Protein AF-A0A0B2PT60-F1 (afdb_monomer_lite)

Organism: Glycine soja (NCBI:txid3848)

Structure (mmCIF, N/CA/C/O backbone):
data_AF-A0A0B2PT60-F1
#
_entry.id   AF-A0A0B2PT60-F1
#
loop_
_atom_site.group_PDB
_atom_site.id
_atom_site.type_symbol
_atom_site.label_atom_id
_atom_site.label_alt_id
_atom_site.label_comp_id
_atom_site.label_asym_id
_atom_site.label_entity_id
_atom_site.label_seq_id
_atom_site.pdbx_PDB_ins_code
_atom_site.Cartn_x
_atom_site.Cartn_y
_atom_site.Cartn_z
_atom_site.occupancy
_atom_site.B_iso_or_equiv
_atom_site.auth_seq_id
_atom_site.auth_comp_id
_atom_site.auth_asym_id
_atom_site.auth_atom_id
_atom_site.pdbx_PDB_model_num
ATOM 1 N N . MET A 1 1 ? -67.348 -20.937 -20.415 1.00 38.91 1 MET A N 1
ATOM 2 C CA . MET A 1 1 ? -67.918 -20.576 -21.733 1.00 38.91 1 MET A CA 1
ATOM 3 C C . MET A 1 1 ? -67.136 -19.355 -22.200 1.00 38.91 1 MET A C 1
ATOM 5 O O . MET A 1 1 ? -67.274 -18.324 -21.567 1.00 38.91 1 MET A O 1
ATOM 9 N N . GLY A 1 2 ? -66.040 -19.505 -22.945 1.00 41.72 2 GLY A N 1
ATOM 10 C CA . GLY A 1 2 ? -65.962 -19.656 -24.413 1.00 41.72 2 GLY A CA 1
ATOM 11 C C . GLY A 1 2 ? -65.239 -18.398 -24.939 1.00 41.72 2 GLY A C 1
ATOM 12 O O . GLY A 1 2 ? -65.738 -17.307 -24.708 1.00 41.72 2 GLY A O 1
ATOM 13 N N . SER A 1 3 ? -63.937 -18.457 -25.264 1.00 42.53 3 SER A N 1
ATOM 14 C CA . SER A 1 3 ? -63.358 -18.519 -26.632 1.00 42.53 3 SER A CA 1
ATOM 15 C C . SER A 1 3 ? -63.996 -17.508 -27.604 1.00 42.53 3 SER A C 1
ATOM 17 O O . SER A 1 3 ? -65.210 -17.479 -27.715 1.00 42.53 3 SER A O 1
ATOM 19 N N . ALA A 1 4 ? -63.299 -16.715 -28.410 1.00 42.34 4 ALA A N 1
ATOM 20 C CA . ALA A 1 4 ? -62.048 -16.964 -29.103 1.00 42.34 4 ALA A CA 1
ATOM 21 C C . ALA A 1 4 ? -61.559 -15.642 -29.723 1.00 42.34 4 ALA A C 1
ATOM 23 O O . ALA A 1 4 ? -62.363 -14.874 -30.245 1.00 42.34 4 ALA A O 1
ATOM 24 N N . GLY A 1 5 ? -60.251 -15.410 -29.729 1.00 42.88 5 GLY A N 1
ATOM 25 C CA . GLY A 1 5 ? -59.611 -14.570 -30.740 1.00 42.88 5 GLY A CA 1
ATOM 26 C C . GLY A 1 5 ? -58.595 -15.447 -31.459 1.00 42.88 5 GLY A C 1
ATOM 27 O O . GLY A 1 5 ? -57.657 -15.920 -30.821 1.00 42.88 5 GLY A O 1
ATOM 28 N N . PRO A 1 6 ? -58.860 -15.814 -32.717 1.00 53.47 6 PRO A N 1
ATOM 29 C CA . PRO A 1 6 ? -57.960 -15.392 -33.795 1.00 53.47 6 PRO A CA 1
ATOM 30 C C . PRO A 1 6 ? -58.779 -15.079 -35.062 1.00 53.47 6 PRO A C 1
ATOM 32 O O . PRO A 1 6 ? -59.815 -15.714 -35.269 1.00 53.47 6 PRO A O 1
ATOM 35 N N . PRO A 1 7 ? -58.381 -14.136 -35.936 1.00 47.06 7 PRO A N 1
ATOM 36 C CA . PRO A 1 7 ? -57.357 -14.489 -36.929 1.00 47.06 7 PRO A CA 1
ATOM 37 C C . PRO A 1 7 ? -56.607 -13.291 -37.560 1.00 47.06 7 PRO A C 1
ATOM 39 O O . PRO A 1 7 ? -57.037 -12.148 -37.483 1.00 47.06 7 PRO A O 1
ATOM 42 N N . GLY A 1 8 ? -55.545 -13.587 -38.310 1.00 37.28 8 GLY A N 1
ATOM 43 C CA . GLY A 1 8 ? -55.220 -12.792 -39.501 1.00 37.28 8 GLY A CA 1
ATOM 44 C C . GLY A 1 8 ? -54.062 -11.816 -39.347 1.00 37.28 8 GLY A C 1
ATOM 45 O O . GLY A 1 8 ? -54.230 -10.665 -38.964 1.00 37.28 8 GLY A O 1
ATOM 46 N N . TYR A 1 9 ? -52.888 -12.309 -39.715 1.00 41.12 9 TYR A N 1
ATOM 47 C CA . TYR A 1 9 ? -51.691 -11.543 -40.024 1.00 41.12 9 TYR A CA 1
ATOM 48 C C . TYR A 1 9 ? -51.699 -11.166 -41.526 1.00 41.12 9 TYR A C 1
ATOM 50 O O . TYR A 1 9 ? -52.127 -11.989 -42.336 1.00 41.12 9 TYR A O 1
ATOM 58 N N . GLU A 1 10 ? -51.142 -9.980 -41.830 1.00 41.81 10 GLU A N 1
ATOM 59 C CA . GLU A 1 10 ? -50.618 -9.456 -43.123 1.00 41.81 10 GLU A CA 1
ATOM 60 C C . GLU A 1 10 ? -51.589 -8.861 -44.164 1.00 41.81 10 GLU A C 1
ATOM 62 O O . GLU A 1 10 ? -52.747 -9.264 -44.240 1.00 41.81 10 GLU A O 1
ATOM 67 N N . PRO A 1 11 ? -51.080 -8.034 -45.104 1.00 50.12 11 PRO A N 1
ATOM 68 C CA . PRO A 1 11 ? -50.137 -6.912 -44.952 1.00 50.12 11 PRO A CA 1
ATOM 69 C C . PRO A 1 11 ? -50.635 -5.682 -45.741 1.00 50.12 11 PRO A C 1
ATOM 71 O O . PRO A 1 11 ? -51.257 -5.845 -46.780 1.00 50.12 11 PRO A O 1
ATOM 74 N N . ASP A 1 12 ? -50.294 -4.452 -45.345 1.00 38.53 12 ASP A N 1
ATOM 75 C CA . ASP A 1 12 ? -50.391 -3.338 -46.298 1.00 38.53 12 ASP A CA 1
ATOM 76 C C . ASP A 1 12 ? -49.221 -2.365 -46.175 1.00 38.53 12 ASP A C 1
ATOM 78 O O . ASP A 1 12 ? -48.864 -1.856 -45.108 1.00 38.53 12 ASP A O 1
ATOM 82 N N . ALA A 1 13 ? -48.597 -2.180 -47.333 1.00 48.56 13 ALA A N 1
ATOM 83 C CA . ALA A 1 13 ? -47.597 -1.186 -47.638 1.00 48.56 13 ALA A CA 1
ATOM 84 C C . ALA A 1 13 ? -48.156 0.225 -47.397 1.00 48.56 13 ALA A C 1
ATOM 86 O O . ALA A 1 13 ? -49.296 0.497 -47.738 1.00 48.56 13 ALA A O 1
ATOM 87 N N . ASP A 1 14 ? -47.351 1.133 -46.842 1.00 42.09 14 ASP A N 1
ATOM 88 C CA . ASP A 1 14 ? -46.836 2.266 -47.620 1.00 42.09 14 ASP A CA 1
ATOM 89 C C . ASP A 1 14 ? -45.913 3.177 -46.781 1.00 42.09 14 ASP A C 1
ATOM 91 O O . ASP A 1 14 ? -46.245 3.720 -45.731 1.00 42.09 14 ASP A O 1
ATOM 95 N N . SER A 1 15 ? -44.683 3.288 -47.267 1.00 44.16 15 SER A N 1
ATOM 96 C CA . SER A 1 15 ? -43.904 4.512 -47.464 1.00 44.16 15 SER A CA 1
ATOM 97 C C . SER A 1 15 ? -44.178 5.778 -46.619 1.00 44.16 15 SER A C 1
ATOM 99 O O . SER A 1 15 ? -45.011 6.588 -46.990 1.00 44.16 15 SER A O 1
ATOM 101 N N . LYS A 1 16 ? -43.238 6.064 -45.689 1.00 46.44 16 LYS A N 1
ATOM 102 C CA . LYS A 1 16 ? -42.505 7.359 -45.475 1.00 46.44 16 LYS A CA 1
ATOM 103 C C . LYS A 1 16 ? -43.329 8.655 -45.175 1.00 46.44 16 LYS A C 1
ATOM 105 O O . LYS A 1 16 ? -44.516 8.698 -45.421 1.00 46.44 16 LYS A O 1
ATOM 110 N N . PRO A 1 17 ? -42.728 9.772 -44.677 1.00 46.94 17 PRO A N 1
ATOM 111 C CA . PRO A 1 17 ? -41.302 10.082 -44.528 1.00 46.94 17 PRO A CA 1
ATOM 112 C C . PRO A 1 17 ? -40.882 10.554 -43.119 1.00 46.94 17 PRO A C 1
ATOM 114 O O . PRO A 1 17 ? -41.473 11.449 -42.522 1.00 46.94 17 PRO A O 1
ATOM 117 N N . LYS A 1 18 ? -39.751 10.036 -42.624 1.00 44.50 18 LYS A N 1
ATOM 118 C CA . LYS A 1 18 ? -39.046 10.649 -41.488 1.00 44.50 18 LYS A CA 1
ATOM 119 C C . LYS A 1 18 ? -38.280 11.899 -41.935 1.00 44.50 18 LYS A C 1
ATOM 121 O O . LYS A 1 18 ? -37.662 11.948 -42.999 1.00 44.50 18 LYS A O 1
ATOM 126 N N . THR A 1 19 ? -38.373 12.904 -41.079 1.00 57.59 19 THR A N 1
ATOM 127 C CA . THR A 1 19 ? -37.964 14.301 -41.206 1.00 57.59 19 THR A CA 1
ATOM 128 C C . THR A 1 19 ? -36.455 14.499 -41.394 1.00 57.59 19 THR A C 1
ATOM 130 O O . THR A 1 19 ? -35.610 13.837 -40.796 1.00 57.59 19 THR A O 1
ATOM 133 N N . LYS A 1 20 ? -36.131 15.467 -42.257 1.00 55.78 20 LYS A N 1
ATOM 134 C CA . LYS A 1 20 ? -34.831 15.760 -42.890 1.00 55.78 20 LYS A CA 1
ATOM 135 C C . LYS A 1 20 ? -33.725 16.349 -41.982 1.00 55.78 20 LYS A C 1
ATOM 137 O O . LYS A 1 20 ? -32.756 16.884 -42.515 1.00 55.78 20 LYS A O 1
ATOM 142 N N . SER A 1 21 ? -33.802 16.263 -40.653 1.00 51.31 21 SER A N 1
ATOM 143 C CA . SER A 1 21 ? -32.924 17.073 -39.775 1.00 51.31 21 SER A CA 1
ATOM 144 C C . SER A 1 21 ? -31.769 16.343 -39.077 1.00 51.31 21 SER A C 1
ATOM 146 O O . SER A 1 21 ? -30.946 17.007 -38.460 1.00 51.31 21 SER A O 1
ATOM 148 N N . VAL A 1 22 ? -31.622 15.019 -39.221 1.00 55.47 22 VAL A N 1
ATOM 149 C CA . VAL A 1 22 ? -30.525 14.254 -38.563 1.00 55.47 22 VAL A CA 1
ATOM 150 C C . VAL A 1 22 ? -29.600 13.554 -39.575 1.00 55.47 22 VAL A C 1
ATOM 152 O O . VAL A 1 22 ? -28.846 12.650 -39.253 1.00 55.47 22 VAL A O 1
ATOM 155 N N . LYS A 1 23 ? -29.609 14.003 -40.838 1.00 56.19 23 LYS A N 1
ATOM 156 C CA . LYS A 1 23 ? -28.720 13.500 -41.905 1.00 56.19 23 LYS A CA 1
ATOM 157 C C . LYS A 1 23 ? -28.044 14.644 -42.670 1.00 56.19 23 LYS A C 1
ATOM 159 O O . LYS A 1 23 ? -28.045 14.674 -43.898 1.00 56.19 23 LYS A O 1
ATOM 164 N N . ARG A 1 24 ? -27.541 15.657 -41.949 1.00 53.47 24 ARG A N 1
ATOM 165 C CA . ARG A 1 24 ? -26.897 16.845 -42.556 1.00 53.47 24 ARG A CA 1
ATOM 166 C C . ARG A 1 24 ? -25.690 17.415 -41.789 1.00 53.47 24 ARG A C 1
ATOM 168 O O . ARG A 1 24 ? -25.143 18.421 -42.226 1.00 53.47 24 ARG A O 1
ATOM 175 N N . ASN A 1 25 ? -25.220 16.808 -40.699 1.00 54.56 25 ASN A N 1
ATOM 176 C CA . ASN A 1 25 ? -24.038 17.313 -39.977 1.00 54.56 25 ASN A CA 1
ATOM 177 C C . ASN A 1 25 ? -22.740 16.526 -40.247 1.00 54.56 25 ASN A C 1
ATOM 179 O O . ASN A 1 25 ? -21.668 17.085 -40.040 1.00 54.56 25 ASN A O 1
ATOM 183 N N . GLU A 1 26 ? -22.796 15.320 -40.819 1.00 53.44 26 GLU A N 1
ATOM 184 C CA . GLU A 1 26 ? -21.572 14.604 -41.222 1.00 53.44 26 GLU A CA 1
ATOM 185 C C . GLU A 1 26 ? -20.916 15.183 -42.487 1.00 53.44 26 GLU A C 1
ATOM 187 O O . GLU A 1 26 ? -19.696 15.201 -42.614 1.00 53.44 26 GLU A O 1
ATOM 192 N N . ARG A 1 27 ? -21.684 15.791 -43.400 1.00 55.16 27 ARG A N 1
ATOM 193 C CA . ARG A 1 27 ? -21.164 16.280 -44.694 1.00 55.16 27 ARG A CA 1
ATOM 194 C C . ARG A 1 27 ? -20.606 17.712 -44.670 1.00 55.16 27 ARG A C 1
ATOM 196 O O . ARG A 1 27 ? -20.673 18.414 -45.679 1.00 55.16 27 ARG A O 1
ATOM 203 N N . LYS A 1 28 ? -20.101 18.185 -43.522 1.00 54.75 28 LYS A N 1
ATOM 204 C CA . LYS A 1 28 ? -19.485 19.526 -43.391 1.00 54.75 28 LYS A CA 1
ATOM 205 C C . LYS A 1 28 ? -18.122 19.540 -42.686 1.00 54.75 28 LYS A C 1
ATOM 207 O O . LYS A 1 28 ? -17.489 20.591 -42.661 1.00 54.75 28 LYS A O 1
ATOM 212 N N . LYS A 1 29 ? -17.637 18.406 -42.166 1.00 50.22 29 LYS A N 1
ATOM 213 C CA . LYS A 1 29 ? -16.322 18.345 -41.501 1.00 50.22 29 LYS A CA 1
ATOM 214 C C . LYS A 1 29 ? -15.167 17.981 -42.443 1.00 50.22 29 LYS A C 1
ATOM 216 O O . LYS A 1 29 ? -14.037 18.356 -42.165 1.00 50.22 29 LYS A O 1
ATOM 221 N N . GLU A 1 30 ? -15.447 17.386 -43.601 1.00 52.69 30 GLU A N 1
ATOM 222 C CA . GLU A 1 30 ? -14.387 16.943 -44.524 1.00 52.69 30 GLU A CA 1
ATOM 223 C C . GLU A 1 30 ? -13.894 18.032 -45.496 1.00 52.69 30 GLU A C 1
ATOM 225 O O . GLU A 1 30 ? -12.781 17.972 -46.000 1.00 52.69 30 GLU A O 1
ATOM 230 N N . LYS A 1 31 ? -14.667 19.106 -45.721 1.00 49.59 31 LYS A N 1
ATOM 231 C CA . LYS A 1 31 ? -14.329 20.126 -46.737 1.00 49.59 31 LYS A CA 1
ATOM 232 C C . LYS A 1 31 ? -13.418 21.267 -46.250 1.00 49.59 31 LYS A C 1
ATOM 234 O O . LYS A 1 31 ? -13.237 22.242 -46.971 1.00 49.59 31 LYS A O 1
ATOM 239 N N . ARG A 1 32 ? -12.866 21.182 -45.031 1.00 48.22 32 ARG A N 1
ATOM 240 C CA . ARG A 1 32 ? -11.885 22.161 -44.511 1.00 48.22 32 ARG A CA 1
ATOM 241 C C . ARG A 1 32 ? -10.436 21.686 -44.585 1.00 48.22 32 ARG A C 1
ATOM 243 O O . ARG A 1 32 ? -9.551 22.527 -44.521 1.00 48.22 32 ARG A O 1
ATOM 250 N N . ILE A 1 33 ? -10.198 20.388 -44.772 1.00 46.53 33 ILE A N 1
ATOM 251 C CA . ILE A 1 33 ? -8.835 19.846 -44.836 1.00 46.53 33 ILE A CA 1
ATOM 252 C C . ILE A 1 33 ? -8.246 20.006 -46.251 1.00 46.53 33 ILE A C 1
ATOM 254 O O . ILE A 1 33 ? -7.055 20.251 -46.380 1.00 46.53 33 ILE A O 1
ATOM 258 N N . GLN A 1 34 ? -9.069 20.020 -47.309 1.00 51.53 34 GLN A N 1
ATOM 259 C CA . GLN A 1 34 ? -8.578 20.266 -48.678 1.00 51.53 34 GLN A CA 1
ATOM 260 C C . GLN A 1 34 ? -8.294 21.743 -49.019 1.00 51.53 34 GLN A C 1
ATOM 262 O O . GLN A 1 34 ? -7.561 22.005 -49.962 1.00 51.53 34 GLN A O 1
ATOM 267 N N . ALA A 1 35 ? -8.842 22.720 -48.286 1.00 47.31 35 ALA A N 1
ATOM 268 C CA . ALA A 1 35 ? -8.677 24.143 -48.629 1.00 47.31 35 ALA A CA 1
ATOM 269 C C . ALA A 1 35 ? -7.395 24.784 -48.058 1.00 47.31 35 ALA A C 1
ATOM 271 O O . ALA A 1 35 ? -7.036 25.887 -48.461 1.00 47.31 35 ALA A O 1
ATOM 272 N N . ALA A 1 36 ? -6.700 24.106 -47.138 1.00 46.66 36 ALA A N 1
ATOM 273 C CA . ALA A 1 36 ? -5.393 24.542 -46.639 1.00 46.66 36 ALA A CA 1
ATOM 274 C C . ALA A 1 36 ? -4.227 24.097 -47.546 1.00 46.66 36 ALA A C 1
ATOM 276 O O . ALA A 1 36 ? -3.092 24.475 -47.288 1.00 46.66 36 ALA A O 1
ATOM 277 N N . LEU A 1 37 ? -4.503 23.320 -48.605 1.00 48.38 37 LEU A N 1
ATOM 278 C CA . LEU A 1 37 ? -3.488 22.763 -49.507 1.00 48.38 37 LEU A CA 1
ATOM 279 C C . LEU A 1 37 ? -3.306 23.564 -50.817 1.00 48.38 37 LEU A C 1
ATOM 281 O O . LEU A 1 37 ? -2.433 23.231 -51.605 1.00 48.38 37 LEU A O 1
ATOM 285 N N . GLU A 1 38 ? -4.098 24.616 -51.071 1.00 48.56 38 GLU A N 1
ATOM 286 C CA . GLU A 1 38 ? -4.036 25.371 -52.345 1.00 48.56 38 GLU A CA 1
ATOM 287 C C . GLU A 1 38 ? -3.679 26.863 -52.223 1.00 48.56 38 GLU A C 1
ATOM 289 O O . GLU A 1 38 ? -3.538 27.541 -53.239 1.00 48.56 38 GLU A O 1
ATOM 294 N N . LYS A 1 39 ? -3.460 27.401 -51.017 1.00 46.00 39 LYS A N 1
ATOM 295 C CA . LYS A 1 39 ? -2.881 28.747 -50.852 1.00 46.00 39 LYS A CA 1
ATOM 296 C C . LYS A 1 39 ? -1.408 28.661 -50.479 1.00 46.00 39 LYS A C 1
ATOM 298 O O . LYS A 1 39 ? -1.064 28.917 -49.339 1.00 46.00 39 LYS A O 1
ATOM 303 N N . GLU A 1 40 ? -0.588 28.291 -51.454 1.00 42.81 40 GLU A N 1
ATOM 304 C CA . GLU A 1 40 ? 0.725 28.904 -51.715 1.00 42.81 40 GLU A CA 1
ATOM 305 C C . GLU A 1 40 ? 1.289 28.326 -53.021 1.00 42.81 40 GLU A C 1
ATOM 307 O O . GLU A 1 40 ? 2.297 27.631 -53.081 1.00 42.81 40 GLU A O 1
ATOM 312 N N . LYS A 1 41 ? 0.583 28.611 -54.118 1.00 42.16 41 LYS A N 1
ATOM 313 C CA . LYS A 1 41 ? 1.202 28.695 -55.438 1.00 42.16 41 LYS A CA 1
ATOM 314 C C . LYS A 1 41 ? 1.276 30.179 -55.792 1.00 42.16 41 LYS A C 1
ATOM 316 O O . LYS A 1 41 ? 0.239 30.838 -55.737 1.00 42.16 41 LYS A O 1
ATOM 321 N N . ASN A 1 42 ? 2.459 30.614 -56.256 1.00 28.95 42 ASN A N 1
ATOM 322 C CA . ASN A 1 42 ? 2.762 31.878 -56.966 1.00 28.95 42 ASN A CA 1
ATOM 323 C C . ASN A 1 42 ? 3.071 33.073 -56.027 1.00 28.95 42 ASN A C 1
ATOM 325 O O . ASN A 1 42 ? 2.198 33.463 -55.266 1.00 28.95 42 ASN A O 1
ATOM 329 N N . VAL A 1 43 ? 4.243 33.725 -55.965 1.00 32.41 43 VAL A N 1
ATOM 330 C CA . VAL A 1 43 ? 5.430 33.968 -56.829 1.00 32.41 43 VAL A CA 1
ATOM 331 C C . VAL A 1 43 ? 6.570 34.319 -55.842 1.00 32.41 43 VAL A C 1
ATOM 333 O O . VAL A 1 43 ? 6.306 35.021 -54.874 1.00 32.41 43 VAL A O 1
ATOM 336 N N . SER A 1 44 ? 7.799 33.810 -55.931 1.00 31.81 44 SER A N 1
ATOM 337 C CA . SER A 1 44 ? 8.776 34.129 -56.976 1.00 31.81 44 SER A CA 1
ATOM 338 C C . SER A 1 44 ? 9.898 33.089 -57.058 1.00 31.81 44 SER A C 1
ATOM 340 O O . SER A 1 44 ? 10.568 32.808 -56.065 1.00 31.81 44 SER A O 1
ATOM 342 N N . GLU A 1 45 ? 10.139 32.594 -58.271 1.00 42.22 45 GLU A N 1
ATOM 343 C CA . GLU A 1 45 ? 11.447 32.101 -58.698 1.00 42.22 45 GLU A CA 1
ATOM 344 C C . GLU A 1 45 ? 12.493 33.210 -58.526 1.00 42.22 45 GLU A C 1
ATOM 346 O O . GLU A 1 45 ? 12.327 34.298 -59.075 1.00 42.22 45 GLU A O 1
ATOM 351 N N . VAL A 1 46 ? 13.579 32.915 -57.812 1.00 34.62 46 VAL A N 1
ATOM 352 C CA . VAL A 1 46 ? 14.929 33.218 -58.296 1.00 34.62 46 VAL A CA 1
ATOM 353 C C . VAL A 1 46 ? 15.777 31.981 -58.019 1.00 34.62 46 VAL A C 1
ATOM 355 O O . VAL A 1 46 ? 15.749 3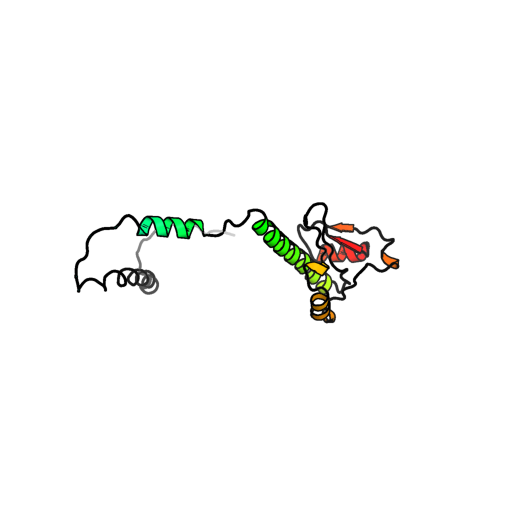1.407 -56.934 1.00 34.62 46 VAL A O 1
ATOM 358 N N . GLU A 1 47 ? 16.433 31.560 -59.084 1.00 39.03 47 GLU A N 1
ATOM 359 C CA . GLU A 1 47 ? 17.264 30.383 -59.277 1.00 39.03 47 GLU A CA 1
ATOM 360 C C . GLU A 1 47 ? 18.343 30.211 -58.195 1.00 39.03 47 GLU A C 1
ATOM 362 O O . GLU A 1 47 ? 18.990 31.186 -57.829 1.00 39.03 47 GLU A O 1
ATOM 367 N N . ASP A 1 48 ? 18.601 28.976 -57.750 1.00 31.39 48 ASP A N 1
ATOM 368 C CA . ASP A 1 48 ? 19.965 28.439 -57.821 1.00 31.39 48 ASP A CA 1
ATOM 369 C C . ASP A 1 48 ? 19.985 26.905 -57.723 1.00 31.39 48 ASP A C 1
ATOM 371 O O . ASP A 1 48 ? 19.227 26.239 -57.017 1.00 31.39 48 ASP A O 1
ATOM 375 N N . SER A 1 49 ? 20.876 26.378 -58.533 1.00 40.09 49 SER A N 1
ATOM 376 C CA . SER A 1 49 ? 21.153 25.009 -58.895 1.00 40.09 49 SER A CA 1
ATOM 377 C C . SER A 1 49 ? 21.662 24.108 -57.753 1.00 40.09 49 SER A C 1
ATOM 379 O O . SER A 1 49 ? 22.565 24.441 -57.000 1.00 40.09 49 SER A O 1
ATOM 381 N N . GLY A 1 50 ? 21.132 22.879 -57.707 1.00 45.69 50 GLY A N 1
ATOM 382 C CA . GLY A 1 50 ? 21.903 21.678 -57.359 1.00 45.69 50 GLY A CA 1
ATOM 383 C C . GLY A 1 50 ? 22.249 21.405 -55.888 1.00 45.69 50 GLY A C 1
ATOM 384 O O . GLY A 1 50 ? 23.393 21.582 -55.489 1.00 45.69 50 GLY A O 1
ATOM 385 N N . LYS A 1 51 ? 21.326 20.780 -55.134 1.00 45.66 51 LYS A N 1
ATOM 386 C CA . LYS A 1 51 ? 21.617 19.630 -54.232 1.00 45.66 51 LYS A CA 1
ATOM 387 C C . LYS A 1 51 ? 20.348 19.123 -53.534 1.00 45.66 51 LYS A C 1
ATOM 389 O O . LYS A 1 51 ? 20.064 19.458 -52.388 1.00 45.66 51 LYS A O 1
ATOM 394 N N . GLN A 1 52 ? 19.589 18.262 -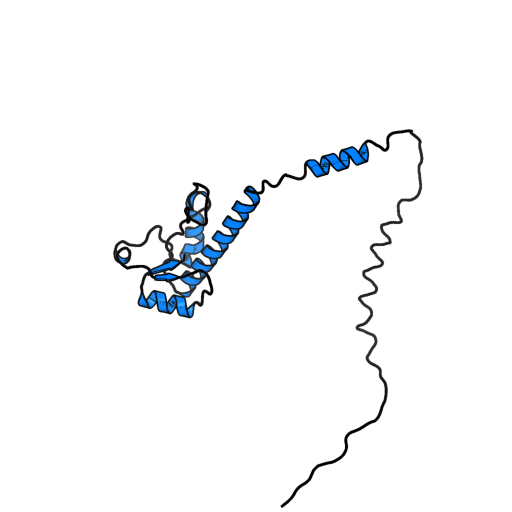54.210 1.00 46.12 52 GLN A N 1
ATOM 395 C CA . GLN A 1 52 ? 18.416 17.599 -53.618 1.00 46.12 52 GLN A CA 1
ATOM 396 C C . GLN A 1 52 ? 18.748 16.340 -52.792 1.00 46.12 52 GLN A C 1
ATOM 398 O O . GLN A 1 52 ? 17.872 15.815 -52.117 1.00 46.12 52 GLN A O 1
ATOM 403 N N . GLU A 1 53 ? 20.005 15.885 -52.752 1.00 47.69 53 GLU A N 1
ATOM 404 C CA . GLU A 1 53 ? 20.393 14.682 -51.988 1.00 47.69 53 GLU A CA 1
ATOM 405 C C . GLU A 1 53 ? 20.643 14.923 -50.487 1.00 47.69 53 GLU A C 1
ATOM 407 O O . GLU A 1 53 ? 20.713 13.975 -49.708 1.00 47.69 53 GLU A O 1
ATOM 412 N N . SER A 1 54 ? 20.760 16.178 -50.037 1.00 56.28 54 SER A N 1
ATOM 413 C CA . SER A 1 54 ? 21.191 16.474 -48.660 1.00 56.28 54 SER A CA 1
ATOM 414 C C . SER A 1 54 ? 20.045 16.569 -47.643 1.00 56.28 54 SER A C 1
ATOM 416 O O . SER A 1 54 ? 20.264 16.312 -46.461 1.00 56.28 54 SER A O 1
ATOM 418 N N . LEU A 1 55 ? 18.827 16.934 -48.055 1.00 50.81 55 LEU A N 1
ATOM 419 C CA . LEU A 1 55 ? 17.711 17.178 -47.123 1.00 50.81 55 LEU A CA 1
ATOM 420 C C . LEU A 1 55 ? 16.994 15.888 -46.690 1.00 50.81 55 LEU A C 1
ATOM 422 O O . LEU A 1 55 ? 16.629 15.747 -45.523 1.00 50.81 55 LEU A O 1
A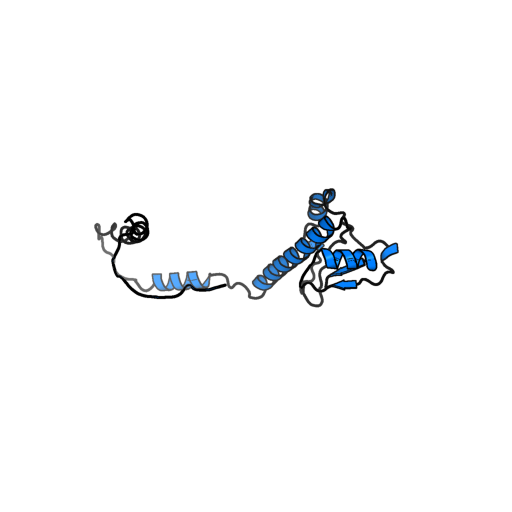TOM 426 N N . GLU A 1 56 ? 16.898 14.894 -47.572 1.00 51.88 56 GLU A N 1
ATOM 427 C CA . GLU A 1 56 ? 16.406 13.544 -47.240 1.00 51.88 56 GLU A CA 1
ATOM 428 C C . GLU A 1 56 ? 17.357 12.829 -46.257 1.00 51.88 56 GLU A C 1
ATOM 430 O O . GLU A 1 56 ? 16.928 12.180 -45.297 1.00 51.88 56 GLU A O 1
ATOM 435 N N . ALA A 1 57 ? 18.671 13.028 -46.428 1.00 57.41 57 ALA A N 1
ATOM 436 C CA . ALA A 1 57 ? 19.704 12.472 -45.555 1.00 57.41 57 ALA A CA 1
ATOM 437 C C . ALA A 1 57 ? 19.720 13.111 -44.152 1.00 57.41 57 ALA A C 1
ATOM 439 O O . ALA A 1 57 ? 20.009 12.428 -43.166 1.00 57.41 57 ALA A O 1
ATOM 440 N N . LEU A 1 58 ? 19.392 14.402 -44.037 1.00 55.94 58 LEU A N 1
ATOM 441 C CA . LEU A 1 58 ? 19.247 15.091 -42.748 1.00 55.94 58 LEU A CA 1
ATOM 442 C C . LEU A 1 58 ? 17.954 14.682 -42.030 1.00 55.94 58 LEU A C 1
ATOM 444 O O . LEU A 1 58 ? 17.966 14.462 -40.821 1.00 55.94 58 LEU A O 1
ATOM 448 N N . THR A 1 59 ? 16.866 14.462 -42.770 1.00 56.22 59 THR A N 1
ATOM 449 C CA . THR A 1 59 ? 15.597 13.970 -42.204 1.00 56.22 59 THR A CA 1
ATOM 450 C C . THR A 1 59 ? 15.736 12.530 -41.683 1.00 56.22 59 THR A C 1
ATOM 452 O O . THR A 1 59 ? 15.275 12.208 -40.586 1.00 56.22 59 THR A O 1
ATOM 455 N N . SER A 1 60 ? 16.493 11.680 -42.390 1.00 58.16 60 SER A N 1
ATOM 456 C CA . SER A 1 60 ? 16.890 10.346 -41.905 1.00 58.16 60 SER A CA 1
ATOM 457 C C . SER A 1 60 ? 17.825 10.373 -40.688 1.00 58.16 60 SER A C 1
ATOM 459 O O . SER A 1 60 ? 17.870 9.403 -39.931 1.00 58.16 60 SER A O 1
ATOM 461 N N . GLN A 1 61 ? 18.580 11.455 -40.477 1.00 57.66 61 GLN A N 1
ATOM 462 C CA . GLN A 1 61 ? 19.416 11.626 -39.283 1.00 57.66 61 GLN A CA 1
ATOM 463 C C . GLN A 1 61 ? 18.602 12.082 -38.068 1.00 57.66 61 GLN A C 1
ATOM 465 O O . GLN A 1 61 ? 18.834 11.575 -36.972 1.00 57.66 61 GLN A O 1
ATOM 470 N N . VAL A 1 62 ? 17.597 12.945 -38.249 1.00 57.34 62 VAL A N 1
ATOM 471 C CA . VAL A 1 62 ? 16.708 13.389 -37.159 1.00 57.34 62 VAL A CA 1
ATOM 472 C C . VAL A 1 62 ? 15.872 12.229 -36.605 1.00 57.34 62 VAL A C 1
ATOM 474 O O . VAL A 1 62 ? 15.751 12.094 -35.390 1.00 57.34 62 VAL A O 1
ATOM 477 N N . ASN A 1 63 ? 15.407 11.309 -37.456 1.00 57.81 63 ASN A N 1
ATOM 478 C CA . ASN A 1 63 ? 14.731 10.086 -36.998 1.00 57.81 63 ASN A CA 1
ATOM 479 C C . ASN A 1 63 ? 15.660 9.100 -36.274 1.00 57.81 63 ASN A C 1
ATOM 481 O O . ASN A 1 63 ? 15.188 8.263 -35.513 1.00 57.81 63 ASN A O 1
ATOM 485 N N . ARG A 1 64 ? 16.978 9.198 -36.475 1.00 50.94 64 ARG A N 1
ATOM 486 C CA . ARG A 1 64 ? 17.970 8.371 -35.771 1.00 50.94 64 ARG A CA 1
ATOM 487 C C . ARG A 1 64 ? 18.330 8.918 -34.383 1.00 50.94 64 ARG A C 1
ATOM 489 O O . ARG A 1 64 ? 18.918 8.196 -33.587 1.00 50.94 64 ARG A O 1
ATOM 496 N N . LEU A 1 65 ? 17.966 10.175 -34.115 1.00 50.50 65 LEU A N 1
ATOM 497 C CA . LEU A 1 65 ? 18.030 10.844 -32.812 1.00 50.50 65 LEU A CA 1
ATOM 498 C C . LEU A 1 65 ? 16.718 10.733 -32.024 1.00 50.50 65 LEU A C 1
ATOM 500 O O . LEU A 1 65 ? 16.665 11.184 -30.879 1.00 50.50 65 LEU A O 1
ATOM 504 N N . ALA A 1 66 ? 15.673 10.122 -32.601 1.00 54.03 66 ALA A N 1
ATOM 505 C CA . ALA A 1 66 ? 14.537 9.653 -31.825 1.00 54.03 66 ALA A CA 1
ATOM 506 C C . ALA A 1 66 ? 15.078 8.614 -30.847 1.00 54.03 66 ALA A C 1
ATOM 508 O O . ALA A 1 66 ? 15.488 7.526 -31.251 1.00 54.03 66 ALA A O 1
ATOM 509 N N . LEU A 1 67 ? 15.177 9.058 -29.595 1.00 55.84 67 LEU A N 1
ATOM 510 C CA . LEU A 1 67 ? 15.574 8.333 -28.403 1.00 55.84 67 LEU A CA 1
ATOM 511 C C . LEU A 1 67 ? 15.455 6.832 -28.640 1.00 55.84 67 LEU A C 1
ATOM 513 O O . LEU A 1 67 ? 14.356 6.301 -28.806 1.00 55.84 67 LEU A O 1
ATOM 517 N N . GLN A 1 68 ? 16.596 6.149 -28.658 1.00 48.00 68 GLN A N 1
ATOM 518 C CA . GLN A 1 68 ? 16.599 4.764 -28.236 1.00 48.00 68 GLN A CA 1
ATOM 519 C C . GLN A 1 68 ? 16.041 4.791 -26.812 1.00 48.00 68 GLN A C 1
ATOM 521 O O . GLN A 1 68 ? 16.778 5.011 -25.853 1.00 48.00 68 GLN A O 1
ATOM 526 N N . ASP A 1 69 ? 14.719 4.668 -26.691 1.00 54.41 69 ASP A N 1
ATOM 527 C CA . ASP A 1 69 ? 14.055 4.238 -25.481 1.00 54.41 69 ASP A CA 1
ATOM 528 C C . ASP A 1 69 ? 14.751 2.933 -25.135 1.00 54.41 69 ASP A C 1
ATOM 530 O O . ASP A 1 69 ? 14.490 1.891 -25.742 1.00 54.41 69 ASP A O 1
ATOM 534 N N . SER A 1 70 ? 15.738 3.015 -24.240 1.00 41.59 70 SER A N 1
ATOM 535 C CA . SER A 1 70 ? 16.376 1.837 -23.688 1.00 41.59 70 SER A CA 1
ATOM 536 C C . SER A 1 70 ? 15.226 0.938 -23.235 1.00 41.59 70 SER A C 1
ATOM 538 O O . SER A 1 70 ? 14.420 1.383 -22.407 1.00 41.59 70 SER A O 1
ATOM 540 N N . PRO A 1 71 ? 15.094 -0.291 -23.769 1.00 52.06 71 PRO A N 1
ATOM 541 C CA . PRO A 1 71 ? 13.973 -1.177 -23.451 1.00 52.06 71 PRO A CA 1
ATOM 542 C C . PRO A 1 71 ? 13.791 -1.389 -21.940 1.00 52.06 71 PRO A C 1
ATOM 544 O O . PRO A 1 71 ? 12.718 -1.770 -21.483 1.00 52.06 71 PRO A O 1
ATOM 547 N N . GLN A 1 72 ? 14.843 -1.104 -21.171 1.00 48.72 72 GLN A N 1
ATOM 548 C CA . GLN A 1 72 ? 14.924 -1.215 -19.726 1.00 48.72 72 GLN A CA 1
ATOM 549 C C . GLN A 1 72 ? 14.311 -0.021 -18.966 1.00 48.72 72 GLN A C 1
ATOM 551 O O . GLN A 1 72 ? 13.746 -0.222 -17.896 1.00 48.72 72 GLN A O 1
ATOM 556 N N . ALA A 1 73 ? 14.349 1.207 -19.503 1.00 51.53 73 ALA A N 1
ATOM 557 C CA . ALA A 1 73 ? 13.758 2.384 -18.844 1.00 51.53 73 ALA A CA 1
ATOM 558 C C . ALA A 1 73 ? 12.220 2.378 -18.933 1.00 51.53 73 ALA A C 1
ATOM 560 O O . ALA A 1 73 ? 11.527 2.639 -17.952 1.00 51.53 73 ALA A O 1
ATOM 561 N N . GLN A 1 74 ? 11.690 1.950 -20.084 1.00 58.66 74 GLN A N 1
ATOM 562 C CA . GLN A 1 74 ? 10.254 1.756 -20.321 1.00 58.66 74 GLN A CA 1
ATOM 563 C C . GLN A 1 74 ? 9.627 0.686 -19.400 1.00 58.66 74 GLN A C 1
ATOM 565 O O . GLN A 1 74 ? 8.403 0.625 -19.276 1.00 58.66 74 GLN A O 1
ATOM 570 N N . ASP A 1 75 ? 10.433 -0.178 -18.776 1.00 79.88 75 ASP A N 1
ATOM 571 C CA . ASP A 1 75 ? 9.983 -1.212 -17.837 1.00 79.88 75 ASP A CA 1
ATOM 572 C C . ASP A 1 75 ? 9.779 -0.657 -16.417 1.00 79.88 75 ASP A C 1
ATOM 574 O O . ASP A 1 75 ? 8.764 -0.933 -15.772 1.00 79.88 75 ASP A O 1
ATOM 578 N N . ILE A 1 76 ? 10.696 0.196 -15.953 1.00 84.19 76 ILE A N 1
ATOM 579 C CA . ILE A 1 76 ? 10.667 0.763 -14.598 1.00 84.19 76 ILE A CA 1
ATOM 580 C C . ILE A 1 76 ? 9.436 1.650 -14.413 1.00 84.19 76 ILE A C 1
ATOM 582 O O . ILE A 1 76 ? 8.697 1.476 -13.443 1.00 84.19 76 ILE A O 1
ATOM 586 N N . ASP A 1 77 ? 9.142 2.536 -15.365 1.00 85.81 77 ASP A N 1
ATOM 587 C CA . ASP A 1 77 ? 7.961 3.402 -15.286 1.00 85.81 77 ASP A CA 1
ATOM 588 C C . ASP A 1 77 ? 6.659 2.598 -15.263 1.00 85.81 77 ASP A C 1
ATOM 590 O O . ASP A 1 77 ? 5.758 2.871 -14.463 1.00 85.81 77 ASP A O 1
ATOM 594 N N . LYS A 1 78 ? 6.566 1.540 -16.079 1.00 88.31 78 LYS A N 1
ATOM 595 C CA . LYS A 1 78 ? 5.413 0.626 -16.065 1.00 88.31 78 LYS A CA 1
ATOM 596 C C . LYS A 1 78 ? 5.243 -0.023 -14.696 1.00 88.31 78 LYS A C 1
ATOM 598 O O . LYS A 1 78 ? 4.116 -0.130 -14.204 1.00 88.31 78 LYS A O 1
ATOM 603 N N . ARG A 1 79 ? 6.344 -0.413 -14.055 1.00 88.50 79 ARG A N 1
ATOM 604 C CA . ARG A 1 79 ? 6.344 -1.024 -12.721 1.00 88.50 79 ARG A CA 1
ATOM 605 C C . ARG A 1 79 ? 5.985 -0.018 -11.639 1.00 88.50 79 ARG A C 1
ATOM 607 O O . ARG A 1 79 ? 5.139 -0.333 -10.807 1.00 88.50 79 ARG A O 1
ATOM 614 N N . ILE A 1 80 ? 6.493 1.212 -11.703 1.00 90.38 80 ILE A N 1
ATOM 615 C CA . ILE A 1 80 ? 6.084 2.313 -10.818 1.00 90.38 80 ILE A CA 1
ATOM 616 C C . ILE A 1 80 ? 4.580 2.577 -10.956 1.00 90.38 80 ILE A C 1
ATOM 618 O O . ILE A 1 80 ? 3.871 2.680 -9.953 1.00 90.38 80 ILE A O 1
ATOM 622 N N . CYS A 1 81 ? 4.056 2.649 -12.181 1.00 90.50 81 CYS A N 1
ATOM 623 C CA . CYS A 1 81 ? 2.624 2.810 -12.425 1.00 90.50 81 CYS A CA 1
ATOM 624 C C . CYS A 1 81 ? 1.802 1.648 -11.849 1.00 90.50 81 CYS A C 1
ATOM 626 O O . CYS A 1 81 ? 0.732 1.876 -11.284 1.00 90.50 81 CYS A O 1
ATOM 628 N N . ALA A 1 82 ? 2.283 0.411 -11.964 1.00 89.12 82 ALA A N 1
ATOM 629 C CA . ALA A 1 82 ? 1.631 -0.753 -11.375 1.00 89.12 82 ALA A CA 1
ATOM 630 C C . ALA A 1 82 ? 1.678 -0.745 -9.833 1.00 89.12 82 ALA A C 1
ATOM 632 O O . ALA A 1 82 ? 0.660 -1.041 -9.206 1.00 89.12 82 ALA A O 1
ATOM 633 N N . LEU A 1 83 ? 2.790 -0.327 -9.214 1.00 89.56 83 LEU A N 1
ATOM 634 C CA . LEU A 1 83 ? 2.891 -0.133 -7.759 1.00 89.56 83 LEU A CA 1
ATOM 635 C C . LEU A 1 83 ? 1.891 0.909 -7.269 1.00 89.56 83 LEU A C 1
ATOM 637 O O . LEU A 1 83 ? 1.135 0.644 -6.339 1.00 89.56 83 LEU A O 1
ATOM 641 N N . LYS A 1 84 ? 1.826 2.067 -7.937 1.00 91.00 84 LYS A N 1
ATOM 642 C CA . LYS A 1 84 ? 0.873 3.139 -7.609 1.00 91.00 84 LYS A CA 1
ATOM 643 C C . LYS A 1 84 ? -0.572 2.641 -7.616 1.00 91.00 84 LYS A C 1
ATOM 645 O O . LYS A 1 84 ? -1.327 2.983 -6.711 1.00 91.00 84 LYS A O 1
ATOM 650 N N . LYS A 1 85 ? -0.947 1.805 -8.592 1.00 89.25 85 LYS A N 1
ATOM 651 C CA . LYS A 1 85 ? -2.284 1.188 -8.650 1.00 89.25 85 LYS A CA 1
ATOM 652 C C . LYS A 1 85 ? -2.542 0.285 -7.443 1.00 89.25 85 LYS A C 1
ATOM 654 O O . LYS A 1 85 ? -3.524 0.500 -6.743 1.00 89.25 85 LYS A O 1
ATOM 659 N N . LYS A 1 86 ? -1.627 -0.645 -7.142 1.00 87.50 86 LYS A N 1
ATOM 660 C CA . LYS A 1 86 ? -1.752 -1.539 -5.975 1.00 87.50 86 LYS A CA 1
ATOM 661 C C . LYS A 1 86 ? -1.877 -0.758 -4.660 1.00 87.50 86 LYS A C 1
ATOM 663 O O . LYS A 1 86 ? -2.730 -1.066 -3.834 1.00 87.50 86 LYS A O 1
ATOM 668 N N . ILE A 1 87 ? -1.058 0.278 -4.478 1.00 91.19 87 ILE A N 1
ATOM 669 C CA . ILE A 1 87 ? -1.087 1.127 -3.279 1.00 91.19 87 ILE A CA 1
ATOM 670 C C . ILE A 1 87 ? -2.412 1.888 -3.189 1.00 91.19 87 ILE A C 1
ATOM 672 O O . ILE A 1 87 ? -3.008 1.940 -2.117 1.00 91.19 87 ILE A O 1
ATOM 676 N N . SER A 1 88 ? -2.901 2.435 -4.305 1.00 91.81 88 SER A N 1
ATOM 677 C CA . SER A 1 88 ? -4.196 3.119 -4.359 1.00 91.81 88 SER A CA 1
ATOM 678 C C . SER A 1 88 ? -5.341 2.204 -3.921 1.00 91.81 88 SER A C 1
ATOM 680 O O . SER A 1 88 ? -6.178 2.616 -3.116 1.00 91.81 88 SER A O 1
ATOM 682 N N . ASP A 1 89 ? -5.359 0.959 -4.401 1.00 89.12 89 ASP A N 1
ATOM 683 C CA . ASP A 1 89 ? -6.370 -0.027 -4.012 1.00 89.12 89 ASP A CA 1
ATOM 684 C C . ASP A 1 89 ? -6.303 -0.322 -2.504 1.00 89.12 89 ASP A C 1
ATOM 686 O O . ASP A 1 89 ? -7.325 -0.312 -1.816 1.00 89.12 89 ASP A O 1
ATOM 690 N N . MET A 1 90 ? -5.097 -0.501 -1.952 1.00 90.12 90 MET A N 1
ATOM 691 C CA . MET A 1 90 ? -4.898 -0.727 -0.514 1.00 90.12 90 MET A CA 1
ATOM 692 C C . MET A 1 90 ? -5.365 0.456 0.343 1.00 90.12 90 MET A C 1
ATOM 694 O O . MET A 1 90 ? -6.006 0.245 1.375 1.00 90.12 90 MET A O 1
ATOM 698 N N . VAL A 1 91 ? -5.095 1.693 -0.084 1.00 93.00 91 VAL A N 1
ATOM 699 C CA . VAL A 1 91 ? -5.559 2.910 0.605 1.00 93.00 91 VAL A CA 1
ATOM 700 C C . VAL A 1 91 ? -7.085 2.988 0.596 1.00 93.00 91 VAL A C 1
ATOM 702 O O . VAL A 1 91 ? -7.690 3.258 1.635 1.00 93.00 91 VAL A O 1
ATOM 705 N N . ALA A 1 92 ? -7.725 2.703 -0.542 1.00 91.50 92 ALA A N 1
ATOM 706 C CA . ALA A 1 92 ? -9.182 2.699 -0.647 1.00 91.50 92 ALA A CA 1
ATOM 707 C C . ALA A 1 92 ? -9.815 1.668 0.301 1.00 91.50 92 ALA A C 1
ATOM 709 O O . ALA A 1 92 ? -10.758 1.986 1.029 1.00 91.50 92 ALA A O 1
ATOM 710 N N . ILE A 1 93 ? -9.260 0.455 0.347 1.00 88.19 93 ILE A N 1
ATOM 711 C CA . ILE A 1 93 ? -9.698 -0.608 1.259 1.00 88.19 93 ILE A CA 1
ATOM 712 C C . ILE A 1 93 ? -9.544 -0.164 2.717 1.00 88.19 93 ILE A C 1
ATOM 714 O O . ILE A 1 93 ? -10.504 -0.250 3.485 1.00 88.19 93 ILE A O 1
ATOM 718 N N . ALA A 1 94 ? -8.371 0.347 3.102 1.00 91.88 94 ALA A N 1
ATOM 719 C CA . ALA A 1 94 ? -8.110 0.794 4.469 1.00 91.88 94 ALA A CA 1
ATOM 720 C C . ALA A 1 94 ? -9.086 1.900 4.903 1.00 91.88 94 ALA A C 1
ATOM 722 O O . ALA A 1 94 ? -9.656 1.827 5.996 1.00 91.88 94 ALA A O 1
ATOM 723 N N . LYS A 1 95 ? -9.365 2.862 4.011 1.00 92.75 95 LYS A N 1
ATOM 724 C CA . LYS A 1 95 ? -10.329 3.948 4.237 1.00 92.75 95 LYS A CA 1
ATOM 725 C C . LYS A 1 95 ? -11.750 3.430 4.450 1.00 92.75 95 LYS A C 1
ATOM 727 O O . LYS A 1 95 ? -12.403 3.819 5.420 1.00 92.75 95 LYS A O 1
ATOM 732 N N . ILE A 1 96 ? -12.226 2.541 3.574 1.00 89.88 96 ILE A N 1
ATOM 733 C CA . ILE A 1 96 ? -13.571 1.943 3.661 1.00 89.88 96 ILE A CA 1
ATOM 734 C C . ILE A 1 96 ? -13.721 1.135 4.953 1.00 89.88 96 ILE A C 1
ATOM 736 O O . ILE A 1 96 ? -14.774 1.155 5.587 1.00 89.88 96 ILE A O 1
ATOM 740 N N . MET A 1 97 ? -12.665 0.431 5.355 1.00 88.44 97 MET A N 1
ATOM 741 C CA . MET A 1 97 ? -12.695 -0.490 6.487 1.00 88.44 97 MET A CA 1
ATOM 742 C C . MET A 1 97 ? -12.326 0.161 7.823 1.00 88.44 97 MET A C 1
ATOM 744 O O . MET A 1 97 ? -12.381 -0.522 8.844 1.00 88.44 97 MET A O 1
ATOM 748 N N . LYS A 1 98 ? -11.961 1.454 7.826 1.00 91.31 98 LYS A N 1
ATOM 749 C CA . LYS A 1 98 ? -11.407 2.163 8.993 1.00 91.31 98 LYS A CA 1
ATOM 750 C C . LYS A 1 98 ? -10.266 1.375 9.648 1.00 91.31 98 LYS A C 1
ATOM 752 O O . LYS A 1 98 ? -10.183 1.269 10.867 1.00 91.31 98 LYS A O 1
ATOM 757 N N . ALA A 1 99 ? -9.420 0.787 8.808 1.00 91.44 99 ALA A N 1
ATOM 758 C CA . ALA A 1 99 ? -8.294 -0.033 9.221 1.00 91.44 99 ALA A CA 1
ATOM 759 C C . ALA A 1 99 ? -6.987 0.762 9.163 1.00 91.44 99 ALA A C 1
ATOM 761 O O . ALA A 1 99 ? -6.860 1.728 8.407 1.00 91.44 99 ALA A O 1
ATOM 762 N N . THR A 1 100 ? -6.003 0.314 9.934 1.00 93.44 100 THR A N 1
ATOM 763 C CA . THR A 1 100 ? -4.638 0.830 9.863 1.00 93.44 100 THR A CA 1
ATOM 764 C C . THR A 1 100 ? -3.922 0.218 8.659 1.00 93.44 100 THR A C 1
ATOM 766 O O . THR A 1 100 ? -3.938 -0.999 8.464 1.00 93.44 100 THR A O 1
ATOM 769 N N . LEU A 1 101 ? -3.286 1.059 7.849 1.00 94.69 101 LEU A N 1
ATOM 770 C CA . LEU A 1 101 ? -2.445 0.654 6.730 1.00 94.69 101 LEU A CA 1
ATOM 771 C C . LEU A 1 101 ? -0.985 0.607 7.194 1.00 94.69 101 LEU A C 1
ATOM 773 O O . LEU A 1 101 ? -0.448 1.603 7.668 1.00 94.69 101 LEU A O 1
ATOM 777 N N . VAL A 1 102 ? -0.322 -0.537 7.047 1.00 94.31 102 VAL A N 1
ATOM 778 C CA . VAL A 1 102 ? 1.138 -0.599 7.217 1.00 94.31 102 VAL A CA 1
ATOM 779 C C . VAL A 1 102 ? 1.796 -0.053 5.952 1.00 94.31 102 VAL A C 1
ATOM 781 O O . VAL A 1 102 ? 1.323 -0.326 4.845 1.00 94.31 102 VAL A O 1
ATOM 784 N N . LEU A 1 103 ? 2.864 0.727 6.115 1.00 93.50 103 LEU A N 1
ATOM 785 C CA . LEU A 1 103 ? 3.595 1.353 5.022 1.00 93.50 103 LEU A CA 1
ATOM 786 C C . LEU A 1 103 ? 3.994 0.294 3.973 1.00 93.50 103 LEU A C 1
ATOM 788 O O . LEU A 1 103 ? 4.565 -0.737 4.341 1.00 93.50 103 LEU A O 1
ATOM 792 N N . PRO A 1 104 ? 3.697 0.517 2.678 1.00 91.62 104 PRO A N 1
ATOM 793 C CA . PRO A 1 104 ? 4.030 -0.443 1.635 1.00 91.62 104 PRO A CA 1
ATOM 794 C C . PRO A 1 104 ? 5.535 -0.703 1.532 1.00 91.62 104 PRO A C 1
ATOM 796 O O . PRO A 1 104 ? 6.358 0.198 1.694 1.00 91.62 104 PRO A O 1
ATOM 799 N N . THR A 1 105 ? 5.880 -1.939 1.184 1.00 89.38 105 THR A N 1
ATOM 800 C CA . THR A 1 105 ? 7.249 -2.364 0.880 1.00 89.38 105 THR A CA 1
ATOM 801 C C . THR A 1 105 ? 7.337 -2.840 -0.563 1.00 89.38 105 THR A C 1
ATOM 803 O O . THR A 1 105 ? 6.339 -3.269 -1.146 1.00 89.38 105 THR A O 1
ATOM 806 N N . LEU A 1 106 ? 8.534 -2.776 -1.142 1.00 88.00 106 LEU A N 1
ATOM 807 C CA . LEU A 1 106 ? 8.788 -3.317 -2.473 1.00 88.00 106 LEU A CA 1
ATOM 808 C C . LEU A 1 106 ? 9.194 -4.783 -2.364 1.00 88.00 106 LEU A C 1
ATOM 810 O O . LEU A 1 106 ? 9.877 -5.179 -1.422 1.00 88.00 106 LEU A O 1
ATOM 814 N N . ASP A 1 107 ? 8.731 -5.575 -3.323 1.00 84.06 107 ASP A N 1
ATOM 815 C CA . ASP A 1 107 ? 9.162 -6.956 -3.493 1.00 84.06 107 ASP A CA 1
ATOM 816 C C . ASP A 1 107 ? 10.339 -6.980 -4.468 1.00 84.06 107 ASP A C 1
ATOM 818 O O . ASP A 1 107 ? 10.142 -6.873 -5.682 1.00 84.06 107 ASP A O 1
ATOM 822 N N . HIS A 1 108 ? 11.540 -7.093 -3.904 1.00 84.19 108 HIS A N 1
ATOM 823 C CA . HIS A 1 108 ? 12.810 -7.122 -4.630 1.00 84.19 108 HIS A CA 1
ATOM 824 C C . HIS A 1 108 ? 13.107 -8.474 -5.303 1.00 84.19 108 HIS A C 1
ATOM 826 O O . HIS A 1 108 ? 14.025 -8.569 -6.115 1.00 84.19 108 HIS A O 1
ATOM 832 N N . ASP A 1 109 ? 12.335 -9.518 -4.986 1.00 78.00 109 ASP A N 1
ATOM 833 C CA . ASP A 1 109 ? 12.593 -10.876 -5.471 1.00 78.00 109 ASP A CA 1
ATOM 834 C C . ASP A 1 109 ? 11.878 -11.147 -6.801 1.00 78.00 109 ASP A C 1
ATOM 836 O O . ASP A 1 109 ? 12.408 -11.841 -7.670 1.00 78.00 109 ASP A O 1
ATOM 840 N N . SER A 1 110 ? 10.664 -10.607 -6.975 1.00 79.56 110 SER A N 1
ATOM 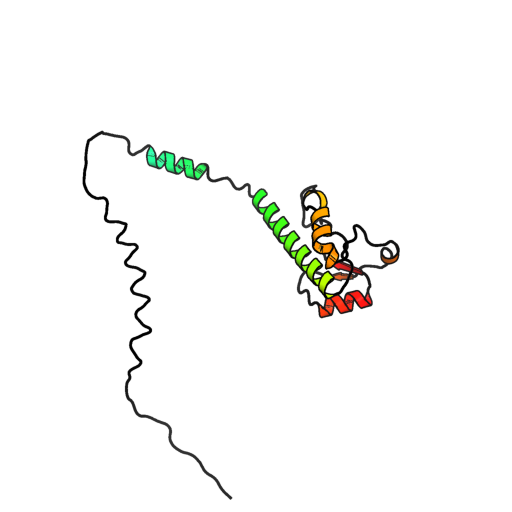841 C CA . SER A 1 110 ? 9.826 -10.910 -8.145 1.00 79.56 110 SER A CA 1
ATOM 842 C C . SER A 1 110 ? 9.386 -9.700 -8.962 1.00 79.56 110 SER A C 1
ATOM 844 O O . SER A 1 110 ? 9.181 -9.843 -10.170 1.00 79.56 110 SER A O 1
ATOM 846 N N . PHE A 1 111 ? 9.140 -8.547 -8.337 1.00 82.94 111 PHE A N 1
ATOM 847 C CA . PHE A 1 111 ? 8.419 -7.452 -8.992 1.00 82.94 111 PHE A CA 1
ATOM 848 C C . PHE A 1 111 ? 9.257 -6.192 -9.172 1.00 82.94 111 PHE A C 1
ATOM 850 O O . PHE A 1 111 ? 9.059 -5.478 -10.154 1.00 82.94 111 PHE A O 1
ATOM 857 N N . TRP A 1 112 ? 10.197 -5.908 -8.278 1.00 87.44 112 TRP A N 1
ATOM 858 C CA . TRP A 1 112 ? 11.113 -4.771 -8.304 1.00 87.44 112 TRP A CA 1
ATOM 859 C C . TRP A 1 112 ? 12.548 -5.310 -8.394 1.00 87.44 112 TRP A C 1
ATOM 861 O O . TRP A 1 112 ? 12.896 -6.226 -7.680 1.00 87.44 112 TRP A O 1
ATOM 871 N N . THR A 1 113 ? 13.352 -4.845 -9.345 1.00 83.94 113 THR A N 1
ATOM 872 C CA . THR A 1 113 ? 14.687 -5.416 -9.648 1.00 83.94 113 THR A CA 1
ATOM 873 C C . THR A 1 113 ? 15.789 -4.413 -9.365 1.00 83.94 113 THR A C 1
ATOM 875 O O . THR A 1 113 ? 16.959 -4.692 -9.599 1.00 83.94 113 THR A O 1
ATOM 878 N N . ASP A 1 114 ? 15.401 -3.214 -8.951 1.00 85.25 114 ASP A N 1
ATOM 879 C CA . ASP A 1 114 ? 16.312 -2.153 -8.588 1.00 85.25 114 ASP A CA 1
ATOM 880 C C . ASP A 1 114 ? 16.536 -2.185 -7.071 1.00 85.25 114 ASP A C 1
ATOM 882 O O . ASP A 1 114 ? 15.646 -2.571 -6.319 1.00 85.25 114 ASP A O 1
ATOM 886 N N . SER A 1 115 ? 17.722 -1.789 -6.612 1.00 86.00 115 SER A N 1
ATOM 887 C CA . SER A 1 115 ? 18.077 -1.814 -5.187 1.00 86.00 115 SER A CA 1
ATOM 888 C C . SER A 1 115 ? 17.353 -0.763 -4.335 1.00 86.00 115 SER A C 1
ATOM 890 O O . SER A 1 115 ? 17.494 -0.769 -3.113 1.00 86.00 115 SER A O 1
ATOM 892 N N . SER A 1 116 ? 16.625 0.174 -4.947 1.00 89.50 116 SER A N 1
ATOM 893 C CA . SER A 1 116 ? 15.931 1.239 -4.232 1.00 89.50 116 SER A CA 1
ATOM 894 C C . SER A 1 116 ? 14.699 0.749 -3.490 1.00 89.50 116 SER A C 1
ATOM 896 O O . SER A 1 116 ? 13.816 0.112 -4.056 1.00 89.50 116 SER A O 1
ATOM 898 N N . ASP A 1 117 ? 14.592 1.152 -2.228 1.00 88.69 117 ASP A N 1
ATOM 899 C CA . ASP A 1 117 ? 13.426 0.893 -1.388 1.00 88.69 117 ASP A CA 1
ATOM 900 C C . ASP A 1 117 ? 12.272 1.869 -1.637 1.00 88.69 117 ASP A C 1
ATOM 902 O O . ASP A 1 117 ? 12.438 2.960 -2.184 1.00 88.69 117 ASP A O 1
ATOM 906 N N . PHE A 1 118 ? 11.089 1.524 -1.114 1.00 89.75 118 PHE A N 1
ATOM 907 C CA . PHE A 1 118 ? 9.872 2.334 -1.225 1.00 89.75 118 PHE A CA 1
ATOM 908 C C . PHE A 1 118 ? 10.095 3.811 -0.873 1.00 89.75 118 PHE A C 1
ATOM 910 O O . PHE A 1 118 ? 9.675 4.693 -1.614 1.00 89.75 118 PHE A O 1
ATOM 917 N N . LYS A 1 119 ? 10.806 4.085 0.227 1.00 91.50 119 LYS A N 1
ATOM 918 C CA . LYS A 1 119 ? 11.069 5.449 0.716 1.00 91.50 119 LYS A CA 1
ATOM 919 C C . LYS A 1 119 ? 12.022 6.260 -0.165 1.00 91.50 119 LYS A C 1
ATOM 921 O O . LYS A 1 119 ? 12.089 7.473 -0.000 1.00 91.50 119 LYS A O 1
ATOM 926 N N . GLN A 1 120 ? 12.788 5.603 -1.035 1.00 91.06 120 GLN A N 1
ATOM 927 C CA . GLN A 1 120 ? 13.688 6.267 -1.981 1.00 91.06 120 GLN A CA 1
ATOM 928 C C . GLN A 1 120 ? 12.950 6.663 -3.267 1.00 91.06 120 GLN A C 1
ATOM 930 O O . GLN A 1 120 ? 13.324 7.635 -3.913 1.00 91.06 120 GLN A O 1
ATOM 935 N N . ILE A 1 121 ? 11.885 5.933 -3.613 1.00 90.06 121 ILE A N 1
ATOM 936 C CA . ILE A 1 121 ? 11.086 6.154 -4.828 1.00 90.06 121 ILE A CA 1
ATOM 937 C C . ILE A 1 121 ? 9.869 7.041 -4.546 1.00 90.06 121 ILE A C 1
ATOM 939 O O . ILE A 1 121 ? 9.480 7.866 -5.372 1.00 90.06 121 ILE A O 1
ATOM 943 N N . PHE A 1 122 ? 9.243 6.860 -3.383 1.00 91.19 122 PHE A N 1
ATOM 944 C CA . PHE A 1 122 ? 8.026 7.550 -2.981 1.00 91.19 122 PHE A CA 1
ATOM 945 C C . PHE A 1 122 ? 8.281 8.449 -1.776 1.00 91.19 122 PHE A C 1
ATOM 947 O O . PHE A 1 122 ? 8.883 8.035 -0.782 1.00 91.19 122 PHE A O 1
ATOM 954 N N . ASP A 1 123 ? 7.733 9.664 -1.832 1.00 93.62 123 ASP A N 1
ATOM 955 C CA . ASP A 1 123 ? 7.691 10.558 -0.679 1.00 93.62 123 ASP A CA 1
ATOM 956 C C . ASP A 1 123 ? 6.676 10.039 0.348 1.00 93.62 123 ASP A C 1
ATOM 958 O O . ASP A 1 123 ? 5.488 10.375 0.339 1.00 93.62 123 ASP A O 1
ATOM 962 N N . TRP A 1 124 ? 7.161 9.171 1.233 1.00 93.19 124 TRP A N 1
ATOM 963 C CA .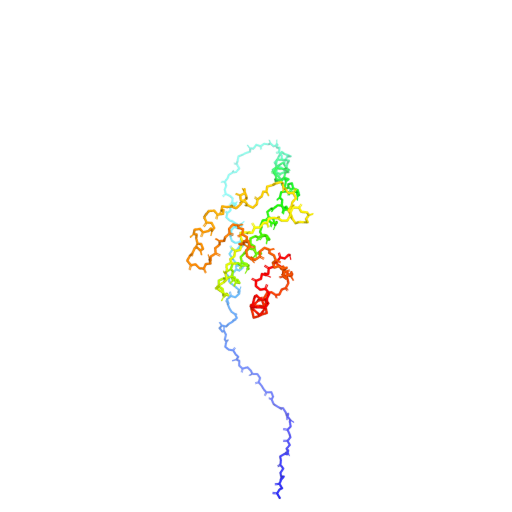 TRP A 1 124 ? 6.357 8.556 2.281 1.00 93.19 124 TRP A CA 1
ATOM 964 C C . TRP A 1 124 ? 5.863 9.576 3.319 1.00 93.19 124 TRP A C 1
ATOM 966 O O . TRP A 1 124 ? 4.815 9.354 3.931 1.00 93.19 124 TRP A O 1
ATOM 976 N N . LYS A 1 125 ? 6.585 10.691 3.517 1.00 94.06 125 LYS A N 1
ATOM 977 C CA . LYS A 1 125 ? 6.195 11.738 4.471 1.00 94.06 125 LYS A CA 1
ATOM 978 C C . LYS A 1 125 ? 4.962 12.461 3.957 1.00 94.06 125 LYS A C 1
ATOM 980 O O . LYS A 1 125 ? 3.952 12.488 4.654 1.00 94.06 125 LYS A O 1
ATOM 985 N N . ASN A 1 126 ? 5.015 12.932 2.712 1.00 94.69 126 ASN A N 1
ATOM 986 C CA . ASN A 1 126 ? 3.863 13.540 2.055 1.00 94.69 126 ASN A CA 1
ATOM 987 C C . ASN A 1 126 ? 2.699 12.544 1.923 1.00 94.69 126 ASN A C 1
ATOM 989 O O . ASN A 1 126 ? 1.553 12.893 2.181 1.00 94.69 126 ASN A O 1
ATOM 993 N N . PHE A 1 127 ? 2.981 11.278 1.593 1.00 93.88 127 PHE A N 1
ATOM 994 C CA . PHE A 1 127 ? 1.960 10.226 1.540 1.00 93.88 127 PHE A CA 1
ATOM 995 C C . PHE A 1 127 ? 1.210 10.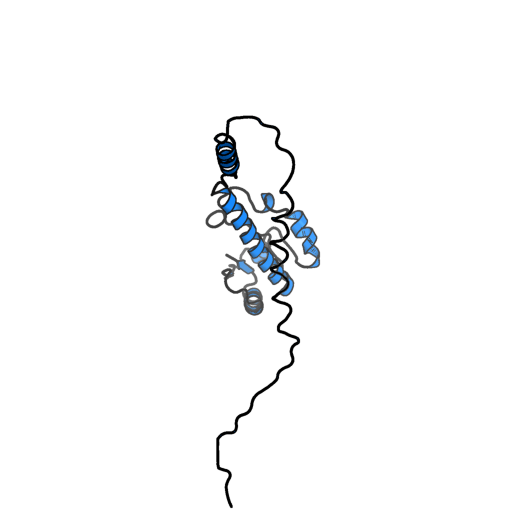066 2.871 1.00 93.88 127 PHE A C 1
ATOM 997 O O . PHE A 1 127 ? -0.016 9.979 2.884 1.00 93.88 127 PHE A O 1
ATOM 1004 N N . THR A 1 128 ? 1.939 10.068 3.990 1.00 94.31 128 THR A N 1
ATOM 1005 C CA . THR A 1 128 ? 1.352 9.954 5.332 1.00 94.31 128 THR A CA 1
ATOM 1006 C C . THR A 1 128 ? 0.591 11.218 5.712 1.00 94.31 128 THR A C 1
ATOM 1008 O O . THR A 1 128 ? -0.506 11.138 6.256 1.00 94.31 128 THR A O 1
ATOM 1011 N N . GLU A 1 129 ? 1.144 12.390 5.402 1.00 95.69 129 GLU A N 1
ATOM 1012 C CA . GLU A 1 129 ? 0.541 13.677 5.738 1.00 95.69 129 GLU A CA 1
ATOM 1013 C C . GLU A 1 129 ? -0.777 13.922 4.999 1.00 95.69 129 GLU A C 1
ATOM 1015 O O . GLU A 1 129 ? -1.752 14.341 5.619 1.00 95.69 129 GLU A O 1
ATOM 1020 N N . VAL A 1 130 ? -0.831 13.620 3.700 1.00 96.06 130 VAL A N 1
ATOM 1021 C CA . VAL A 1 130 ? -2.034 13.802 2.875 1.00 96.06 130 VAL A CA 1
ATOM 1022 C C . VAL A 1 130 ? -3.159 12.856 3.299 1.00 96.06 130 VAL A C 1
ATOM 1024 O O . VAL A 1 130 ? -4.330 13.213 3.200 1.00 96.06 130 VAL A O 1
ATOM 1027 N N . LEU A 1 131 ? -2.825 11.655 3.777 1.00 95.88 131 LEU A N 1
ATOM 1028 C CA . LEU A 1 131 ? -3.810 10.632 4.137 1.00 95.88 131 LEU A CA 1
ATOM 1029 C C . LEU A 1 131 ? -4.168 10.599 5.626 1.00 95.88 131 LEU A C 1
ATOM 1031 O O . LEU A 1 131 ? -5.071 9.849 5.992 1.00 95.88 131 LEU A O 1
ATOM 1035 N N . LYS A 1 132 ? -3.521 11.405 6.476 1.00 94.94 132 LYS A N 1
ATOM 1036 C CA . LYS A 1 132 ? -3.644 11.336 7.945 1.00 94.94 132 LYS A CA 1
ATOM 1037 C C . LYS A 1 132 ? -5.083 11.405 8.472 1.00 94.94 132 LYS A C 1
ATOM 1039 O O . LYS A 1 132 ? -5.389 10.768 9.476 1.00 94.94 132 LYS A O 1
ATOM 1044 N N . ASP A 1 133 ? -5.955 12.150 7.792 1.00 95.62 133 ASP A N 1
ATOM 1045 C CA . ASP A 1 133 ? -7.350 12.354 8.203 1.00 95.62 133 ASP A CA 1
ATOM 1046 C C . ASP A 1 133 ? -8.276 11.216 7.723 1.00 95.62 133 ASP A C 1
ATOM 1048 O O . ASP A 1 133 ? -9.371 11.016 8.254 1.00 95.62 133 ASP A O 1
ATOM 1052 N N . ASP A 1 134 ? -7.833 10.442 6.730 1.00 94.94 134 ASP A N 1
ATOM 1053 C CA . ASP A 1 134 ? -8.612 9.393 6.073 1.00 94.94 134 ASP A CA 1
ATOM 1054 C C . ASP A 1 134 ? -8.197 7.977 6.491 1.00 94.94 134 ASP A C 1
ATOM 1056 O O . ASP A 1 134 ? -9.055 7.103 6.665 1.00 94.94 134 ASP A O 1
ATOM 1060 N N . VAL A 1 135 ? -6.888 7.737 6.608 1.00 95.81 135 VAL A N 1
ATOM 1061 C CA . VAL A 1 135 ? -6.275 6.428 6.850 1.00 95.81 135 VAL A CA 1
ATOM 1062 C C . VAL A 1 135 ? -5.117 6.577 7.831 1.00 95.81 135 VAL A C 1
ATOM 1064 O O . VAL A 1 135 ? -4.192 7.356 7.616 1.00 95.81 135 VAL A O 1
ATOM 1067 N N . GLN A 1 136 ? -5.123 5.762 8.885 1.00 94.88 136 GLN A N 1
ATOM 1068 C CA . GLN A 1 136 ? -3.989 5.683 9.798 1.00 94.88 136 GLN A CA 1
ATOM 1069 C C . GLN A 1 136 ? -2.876 4.849 9.157 1.00 94.88 136 GLN A C 1
ATOM 1071 O O . GLN A 1 136 ? -3.073 3.660 8.908 1.00 94.88 136 GLN A O 1
ATOM 1076 N N . ILE A 1 137 ? -1.718 5.460 8.904 1.00 95.25 137 ILE A N 1
ATOM 1077 C CA . ILE A 1 137 ? -0.554 4.781 8.324 1.00 95.25 137 ILE A CA 1
ATOM 1078 C C . ILE A 1 137 ? 0.511 4.580 9.404 1.00 95.25 137 ILE A C 1
ATOM 1080 O O . ILE A 1 137 ? 0.878 5.526 10.098 1.00 95.25 137 ILE A O 1
ATOM 1084 N N . VAL A 1 138 ? 1.007 3.349 9.541 1.00 94.00 138 VAL A N 1
ATOM 1085 C CA . VAL A 1 138 ? 2.098 2.988 10.463 1.00 94.00 138 VAL A CA 1
ATOM 1086 C C . VAL A 1 138 ? 3.280 2.429 9.687 1.00 94.00 138 VAL A C 1
ATOM 1088 O O . VAL A 1 138 ? 3.105 1.744 8.686 1.00 94.00 138 VAL A O 1
ATOM 1091 N N . GLU A 1 139 ? 4.498 2.706 10.140 1.00 91.44 139 GLU A N 1
ATOM 1092 C CA . GLU A 1 139 ? 5.709 2.259 9.444 1.00 91.44 139 GLU A CA 1
ATOM 1093 C C . GLU A 1 139 ? 5.918 0.742 9.530 1.00 91.44 139 GLU A C 1
ATOM 1095 O O . GLU A 1 139 ? 6.370 0.114 8.576 1.00 91.44 139 GLU A O 1
ATOM 1100 N N . SER A 1 140 ? 5.554 0.147 10.662 1.00 91.00 140 SER A N 1
ATOM 1101 C CA . SER A 1 140 ? 5.663 -1.284 10.906 1.00 91.00 140 SER A CA 1
ATOM 1102 C C . SER A 1 140 ? 4.458 -1.791 11.690 1.00 91.00 140 SER A C 1
ATOM 1104 O O . SER A 1 140 ? 3.753 -1.037 12.362 1.00 91.00 140 SER A O 1
ATOM 1106 N N . LEU A 1 141 ? 4.192 -3.090 11.561 1.00 88.69 141 LEU A N 1
ATOM 1107 C CA . LEU A 1 141 ? 3.114 -3.751 12.283 1.00 88.69 141 LEU A CA 1
ATOM 1108 C C . LEU A 1 141 ? 3.440 -3.788 13.786 1.00 88.69 141 LEU A C 1
ATOM 1110 O O . LEU A 1 141 ? 4.543 -4.190 14.160 1.00 88.69 141 LEU A O 1
ATOM 1114 N N . SER A 1 142 ? 2.484 -3.409 14.642 1.00 87.31 142 SER A N 1
ATOM 1115 C CA . SER A 1 142 ? 2.673 -3.445 16.098 1.00 87.31 142 SER A CA 1
ATOM 1116 C C . SER A 1 142 ? 3.108 -4.840 16.581 1.00 87.31 142 SER A C 1
ATOM 1118 O O . SER A 1 142 ? 2.602 -5.845 16.066 1.00 87.31 142 SER A O 1
ATOM 1120 N N . PRO A 1 143 ? 3.972 -4.939 17.614 1.00 86.38 143 PRO A N 1
ATOM 1121 C CA . PRO A 1 143 ? 4.472 -6.221 18.126 1.00 86.38 143 PRO A CA 1
ATOM 1122 C C . PRO A 1 143 ? 3.365 -7.209 18.522 1.00 86.38 143 PRO A C 1
ATOM 1124 O O . PRO A 1 143 ? 3.520 -8.416 18.368 1.00 86.38 143 PRO A O 1
ATOM 1127 N N . GLU A 1 144 ? 2.220 -6.698 18.976 1.00 85.69 144 GLU A N 1
ATOM 1128 C CA . GLU A 1 144 ? 1.034 -7.488 19.331 1.00 85.69 144 GLU A CA 1
ATOM 1129 C C . GLU A 1 144 ? 0.433 -8.270 18.147 1.00 85.69 144 GLU A C 1
ATOM 1131 O O . GLU A 1 144 ? -0.133 -9.349 18.330 1.00 85.69 144 GLU A O 1
ATOM 1136 N N . PHE A 1 145 ? 0.577 -7.750 16.925 1.00 84.88 145 PHE A N 1
ATOM 1137 C CA . PHE A 1 145 ? 0.071 -8.367 15.701 1.00 84.88 145 PHE A CA 1
ATOM 1138 C C . PHE A 1 145 ? 1.166 -9.108 14.926 1.00 84.88 145 PHE A C 1
ATOM 1140 O O . PHE A 1 145 ? 0.840 -9.918 14.063 1.00 84.88 145 PHE A O 1
ATOM 1147 N N . ALA A 1 146 ? 2.445 -8.890 15.251 1.00 82.75 146 ALA A N 1
ATOM 1148 C CA . ALA A 1 146 ? 3.579 -9.552 14.601 1.00 82.75 146 ALA A CA 1
ATOM 1149 C C . ALA A 1 146 ? 3.561 -11.083 14.771 1.00 82.75 146 ALA A C 1
ATOM 1151 O O . ALA A 1 146 ? 4.003 -11.814 13.887 1.00 82.75 146 ALA A O 1
ATOM 1152 N N . THR A 1 147 ? 3.001 -11.577 15.879 1.00 85.25 147 THR A N 1
ATOM 1153 C CA . THR A 1 147 ? 2.856 -13.017 16.154 1.00 85.25 147 THR A CA 1
ATOM 1154 C C . THR A 1 147 ? 1.677 -13.650 15.401 1.00 85.25 147 THR A C 1
ATOM 1156 O O . THR A 1 147 ? 1.575 -14.874 15.305 1.00 85.25 147 THR A O 1
ATOM 1159 N N . ILE A 1 148 ? 0.759 -12.844 14.856 1.00 87.25 148 ILE A N 1
ATOM 1160 C CA . ILE A 1 148 ? -0.412 -13.344 14.133 1.00 87.25 148 ILE A CA 1
ATOM 1161 C C . ILE A 1 148 ? -0.010 -13.664 12.697 1.00 87.25 148 ILE A C 1
ATOM 1163 O O . ILE A 1 148 ? 0.451 -12.796 11.959 1.00 87.25 148 ILE A O 1
ATOM 1167 N N . LYS A 1 149 ? -0.238 -14.911 12.269 1.00 85.88 149 LYS A N 1
ATOM 1168 C CA . LYS A 1 149 ? 0.021 -15.315 10.884 1.00 85.88 149 LYS A CA 1
ATOM 1169 C C . LYS A 1 149 ? -0.890 -14.522 9.931 1.00 85.88 149 LYS A C 1
ATOM 1171 O O . LYS A 1 149 ? -2.111 -14.694 10.006 1.00 85.88 149 LYS A O 1
ATOM 1176 N N . PRO A 1 150 ? -0.335 -13.697 9.023 1.00 86.75 150 PRO A N 1
ATOM 1177 C CA . PRO A 1 150 ? -1.142 -12.901 8.113 1.00 86.75 150 PRO A CA 1
ATOM 1178 C C . PRO A 1 150 ? -1.814 -13.795 7.072 1.00 86.75 150 PRO A C 1
ATOM 1180 O O . PRO A 1 150 ? -1.212 -14.746 6.564 1.00 86.75 150 PRO A O 1
ATOM 1183 N N . VAL A 1 151 ? -3.056 -13.468 6.717 1.00 86.88 151 VAL A N 1
ATOM 1184 C CA . VAL A 1 151 ? -3.710 -14.091 5.561 1.00 86.88 151 VAL A CA 1
ATOM 1185 C C . VAL A 1 151 ? -3.192 -13.445 4.290 1.00 86.88 151 VAL A C 1
ATOM 1187 O O . VAL A 1 151 ? -3.222 -12.222 4.159 1.00 86.88 151 VAL A O 1
ATOM 1190 N N . LEU A 1 152 ? -2.730 -14.280 3.361 1.00 84.56 152 LEU A N 1
ATOM 1191 C CA . LEU A 1 152 ? -2.287 -13.836 2.047 1.00 84.56 152 LEU A CA 1
ATOM 1192 C C . LEU A 1 152 ? -3.500 -13.658 1.136 1.00 84.56 152 LEU A C 1
ATOM 1194 O O . LEU A 1 152 ? -4.322 -14.568 1.006 1.00 84.56 152 LEU A O 1
ATOM 1198 N N . LYS A 1 153 ? -3.605 -12.492 0.502 1.00 81.06 153 LYS A N 1
ATOM 1199 C CA . LYS A 1 153 ? -4.643 -12.205 -0.488 1.00 81.06 153 LYS A CA 1
ATOM 1200 C C . LYS A 1 153 ? -3.991 -11.730 -1.781 1.00 81.06 153 LYS A C 1
ATOM 1202 O O . LYS A 1 153 ? -3.256 -10.745 -1.785 1.00 81.06 153 LYS A O 1
ATOM 1207 N N . ALA A 1 154 ? -4.290 -12.438 -2.867 1.00 74.12 154 ALA A N 1
ATOM 1208 C CA . ALA A 1 154 ? -3.836 -12.071 -4.200 1.00 74.12 154 ALA A CA 1
ATOM 1209 C C . ALA A 1 154 ? -4.526 -10.783 -4.692 1.00 74.12 154 ALA A C 1
ATOM 1211 O O . ALA A 1 154 ? -5.619 -10.455 -4.217 1.00 74.12 154 ALA A O 1
ATOM 1212 N N . PRO A 1 155 ? -3.957 -10.083 -5.689 1.00 62.25 155 PRO A N 1
ATOM 1213 C CA . PRO A 1 155 ? -4.466 -8.791 -6.142 1.00 62.25 155 PRO A CA 1
ATOM 1214 C C . PRO A 1 155 ? -5.747 -8.900 -6.979 1.00 62.25 155 PRO A C 1
ATOM 1216 O O . PRO A 1 155 ? -6.392 -7.901 -7.281 1.00 62.25 155 PRO A O 1
ATOM 1219 N N . ALA A 1 156 ? -6.113 -10.113 -7.403 1.00 62.62 156 ALA A N 1
ATOM 1220 C CA . ALA A 1 156 ? -7.254 -10.336 -8.274 1.00 62.62 156 ALA A CA 1
ATOM 1221 C C . ALA A 1 156 ? -8.570 -10.298 -7.480 1.00 62.62 156 ALA A C 1
ATOM 1223 O O . ALA A 1 156 ? -8.881 -11.213 -6.718 1.00 62.62 156 ALA A O 1
ATOM 1224 N N . GLY A 1 157 ? -9.357 -9.241 -7.707 1.00 61.53 157 GLY A N 1
ATOM 1225 C CA . GLY A 1 157 ? -10.748 -9.144 -7.261 1.00 61.53 157 GLY A CA 1
ATOM 1226 C C . GLY A 1 157 ? -10.911 -8.676 -5.816 1.00 61.53 157 GLY A C 1
ATOM 1227 O O . GLY A 1 157 ? -11.400 -9.424 -4.969 1.00 61.53 157 GLY A O 1
ATOM 1228 N N . TYR A 1 158 ? -10.538 -7.423 -5.535 1.00 67.50 158 TYR A N 1
ATOM 1229 C CA . TYR A 1 158 ? -10.773 -6.769 -4.245 1.00 67.50 158 TYR A CA 1
ATOM 1230 C C . TYR A 1 158 ? -12.265 -6.498 -4.006 1.00 67.50 158 TYR A C 1
ATOM 1232 O O . TYR A 1 158 ? -12.761 -5.384 -4.155 1.00 67.50 158 TYR A O 1
ATOM 1240 N N . ASN A 1 159 ? -13.002 -7.524 -3.595 1.00 70.25 159 ASN A N 1
ATOM 1241 C CA . ASN A 1 159 ? -14.336 -7.328 -3.050 1.00 70.25 159 ASN A CA 1
ATOM 1242 C C . ASN A 1 159 ? -14.200 -6.782 -1.627 1.00 70.25 159 ASN A C 1
ATOM 1244 O O . ASN A 1 159 ? -13.803 -7.512 -0.717 1.00 70.25 159 ASN A O 1
ATOM 1248 N N . ALA A 1 160 ? -14.556 -5.511 -1.421 1.00 68.88 160 ALA A N 1
ATOM 1249 C CA . ALA A 1 160 ? -14.460 -4.853 -0.113 1.00 68.88 160 ALA A CA 1
ATOM 1250 C C . ALA A 1 160 ? -15.154 -5.656 1.004 1.00 68.88 160 ALA A C 1
ATOM 1252 O O . ALA A 1 160 ? -14.630 -5.762 2.110 1.00 68.88 160 ALA A O 1
ATOM 1253 N N . GLY A 1 161 ? -16.294 -6.289 0.701 1.00 76.56 161 GLY A N 1
ATOM 1254 C CA . GLY A 1 161 ? -17.004 -7.151 1.650 1.00 76.56 161 GLY A CA 1
ATOM 1255 C C . GLY A 1 161 ? -16.207 -8.389 2.076 1.00 76.56 161 GLY A C 1
ATOM 1256 O O . GLY A 1 161 ? -16.193 -8.730 3.256 1.00 76.56 161 GLY A O 1
ATOM 1257 N N . GLU A 1 162 ? -15.501 -9.032 1.145 1.00 82.88 162 GLU A N 1
ATOM 1258 C CA . GLU A 1 162 ? -14.694 -10.222 1.432 1.00 82.88 162 GLU A CA 1
ATOM 1259 C C . GLU A 1 162 ? -13.451 -9.859 2.254 1.00 82.88 162 GLU A C 1
ATOM 1261 O O . GLU A 1 162 ? -13.168 -10.477 3.281 1.00 82.88 162 GLU A O 1
ATOM 1266 N N . VAL A 1 163 ? -12.741 -8.803 1.844 1.00 82.81 163 VAL A N 1
ATOM 1267 C CA . VAL A 1 163 ? -11.554 -8.315 2.557 1.00 82.81 163 VAL A CA 1
ATOM 1268 C C . VAL A 1 163 ? -11.924 -7.871 3.976 1.00 82.81 163 VAL A C 1
ATOM 1270 O O . VAL A 1 163 ? -11.198 -8.172 4.925 1.00 82.81 163 VAL A O 1
ATOM 1273 N N . LEU A 1 164 ? -13.094 -7.251 4.159 1.00 80.06 164 LEU A N 1
ATOM 1274 C CA . LEU A 1 164 ? -13.598 -6.873 5.478 1.00 80.06 164 LEU A CA 1
ATOM 1275 C C . LEU A 1 164 ? -13.890 -8.079 6.373 1.00 80.06 164 LEU A C 1
ATOM 1277 O O . LEU A 1 164 ? -13.539 -8.062 7.555 1.00 80.06 164 LEU A O 1
ATOM 1281 N N . GLN A 1 165 ? -14.506 -9.131 5.836 1.00 83.69 165 GLN A N 1
ATOM 1282 C CA . GLN A 1 165 ? -14.735 -10.365 6.591 1.00 83.69 165 GLN A CA 1
ATOM 1283 C C . GLN A 1 165 ? -13.417 -11.031 6.996 1.00 83.69 165 GLN A C 1
ATOM 1285 O O . GLN A 1 165 ? -13.268 -11.459 8.143 1.00 83.69 165 GLN A O 1
ATOM 1290 N N . LEU A 1 166 ? -12.441 -11.066 6.086 1.00 86.44 166 LEU A N 1
ATOM 1291 C CA . LEU A 1 166 ? -11.114 -11.608 6.365 1.00 86.44 166 LEU A CA 1
ATOM 1292 C C . LEU A 1 166 ? -10.396 -10.810 7.454 1.00 86.44 166 LEU A C 1
ATOM 1294 O O . LEU A 1 166 ? -9.820 -11.417 8.357 1.00 86.44 166 LEU A O 1
ATOM 1298 N N . LEU A 1 167 ? -10.478 -9.476 7.429 1.00 84.44 167 LEU A N 1
ATOM 1299 C CA . LEU A 1 167 ? -9.772 -8.648 8.405 1.00 84.44 167 LEU A CA 1
ATOM 1300 C C . LEU A 1 167 ? -10.374 -8.826 9.799 1.00 84.44 167 LEU A C 1
ATOM 1302 O O . LEU A 1 167 ? -9.637 -8.980 10.769 1.00 84.44 167 LEU A O 1
ATOM 1306 N N . LYS A 1 168 ? -11.706 -8.915 9.899 1.00 84.56 168 LYS A N 1
ATOM 1307 C CA . LYS A 1 168 ? -12.395 -9.212 11.166 1.00 84.56 168 LYS A CA 1
ATOM 1308 C C . LYS A 1 168 ? -12.003 -10.575 11.741 1.00 84.56 168 LYS A C 1
ATOM 1310 O O . LYS A 1 168 ? -11.904 -10.713 12.956 1.00 84.56 168 LYS A O 1
ATOM 1315 N N . LYS A 1 169 ? -11.775 -11.575 10.884 1.00 86.56 169 LYS A N 1
ATOM 1316 C CA . LYS A 1 169 ? -11.431 -12.942 11.301 1.00 86.56 169 LYS A CA 1
ATOM 1317 C C . LYS A 1 169 ? -9.952 -13.108 11.662 1.00 86.56 169 LYS A C 1
ATOM 1319 O O . LYS A 1 169 ? -9.642 -13.800 12.625 1.00 86.56 169 LYS A O 1
ATOM 1324 N N . HIS A 1 170 ? -9.051 -12.502 10.890 1.00 84.38 170 HIS A N 1
ATOM 1325 C CA . HIS A 1 170 ? -7.613 -12.776 10.961 1.00 84.38 170 HIS A CA 1
ATOM 1326 C C . HIS A 1 170 ? -6.773 -11.628 11.521 1.00 84.38 170 HIS A C 1
ATOM 1328 O O . HIS A 1 170 ? -5.588 -11.832 11.764 1.00 84.38 170 HIS A O 1
ATOM 1334 N N . LYS A 1 171 ? -7.368 -10.451 11.764 1.00 87.94 171 LYS A N 1
ATOM 1335 C CA . LYS A 1 171 ? -6.744 -9.211 12.271 1.00 87.94 171 LYS A CA 1
ATOM 1336 C C . LYS A 1 171 ? -5.653 -8.606 11.377 1.00 87.94 171 LYS A C 1
ATOM 1338 O O . LYS A 1 171 ? -5.518 -7.391 11.352 1.00 87.94 171 LYS A O 1
ATOM 1343 N N . VAL A 1 172 ? -4.921 -9.423 10.617 1.00 89.50 172 VAL A N 1
ATOM 1344 C CA . VAL A 1 172 ? -3.827 -9.023 9.729 1.00 89.50 172 VAL A CA 1
ATOM 1345 C C . VAL A 1 172 ? -4.007 -9.674 8.358 1.00 89.50 172 VAL A C 1
ATOM 1347 O O . VAL A 1 172 ? -4.144 -10.895 8.238 1.00 89.50 172 VAL A O 1
ATOM 1350 N N . ILE A 1 173 ? -3.975 -8.851 7.311 1.00 90.00 173 ILE A N 1
ATOM 1351 C CA . ILE A 1 173 ? -3.988 -9.284 5.910 1.00 90.00 173 ILE A CA 1
ATOM 1352 C C . ILE A 1 173 ? -2.725 -8.753 5.241 1.00 90.00 173 ILE A C 1
ATOM 1354 O O . ILE A 1 173 ? -2.403 -7.574 5.378 1.00 90.00 173 ILE A O 1
ATOM 1358 N N . LYS A 1 174 ? -2.032 -9.615 4.496 1.00 88.94 174 LYS A N 1
ATOM 1359 C CA . LYS A 1 174 ? -0.919 -9.234 3.627 1.00 88.94 174 LYS A CA 1
ATOM 1360 C C . LYS A 1 174 ? -1.336 -9.438 2.176 1.00 88.94 174 LYS A C 1
ATOM 1362 O O . LYS A 1 174 ? -1.713 -10.540 1.779 1.00 88.94 174 LYS A O 1
ATOM 1367 N N . PHE A 1 175 ? -1.255 -8.375 1.390 1.00 84.00 175 PHE A N 1
ATOM 1368 C CA . PHE A 1 175 ? -1.444 -8.455 -0.053 1.00 84.00 175 PHE A CA 1
ATOM 1369 C C . PHE A 1 175 ? -0.118 -8.838 -0.717 1.00 84.00 175 PHE A C 1
ATOM 1371 O O . PHE A 1 175 ? 0.930 -8.320 -0.331 1.00 84.00 175 PHE A O 1
ATOM 1378 N N . THR A 1 176 ? -0.172 -9.773 -1.662 1.00 73.75 176 THR A N 1
ATOM 1379 C CA . THR A 1 176 ? 0.980 -10.293 -2.425 1.00 73.75 176 THR A CA 1
ATOM 1380 C C . THR A 1 176 ? 0.744 -10.052 -3.906 1.00 73.75 176 THR A C 1
ATOM 1382 O O . THR A 1 176 ? -0.329 -10.508 -4.356 1.00 73.75 176 THR A O 1
#

Foldseek 3Di:
DDDDDDDDDDDDDDDDDDDDDPPPPVVPPPVPVVVVVPPPDDDDDDDDDDDPPVPVVVVVVVVVPPDPPPPVVVLVVVLVVVVVVLVVLQLVLCLVLVHAAEDDWDDCPPRNVDPDIPVRVDVVVVVCVVCVVRHHYDPDDPPVCVPFDAAEDEPPDPPSVVVNVSCVVRVHHDYD

Radius of gyration: 33.56 Å; chains: 1; bounding box: 90×55×79 Å

pLDDT: mean 70.68, std 20.63, range [28.95, 96.06]

Sequence (176 aa):
MGSAGPPGYEPDADSKPKTKSVKRNERKKEKRIQAALEKEKNVSEVEDSGKQESLEALTSQVNRLALQDSPQAQDIDKRICALKKKISDMVAIAKIMKATLVLPTLDHDSFWTDSSDFKQIFDWKNFTEVLKDDVQIVESLSPEFATIKPVLKAPAGYNAGEVLQLLKKHKVIKFT

Secondary structure (DSSP, 8-state):
-------------------TTSSSSGGGSGGGTSTTSSS------------THHHHHHHHHHTTSS----TTHHHHHHHHHHHHHHHHHHHHHHHHHTPPEEPP---TTTT--SS--HHHHS-HHHHHHHHTTT--EESS--HHHHTSPPEEE-SS---HHHHHHHHHHHS-EEE-

InterPro domains:
  IPR019378 GDP-fucose protein O-fucosyltransferase [PF10250] (84-176)